Protein AF-A0A7C5M6V0-F1 (afdb_monomer)

Solvent-accessible surface area (backbone atoms only — not comparable to full-atom values): 7798 Å² total; per-residue (Å²): 107,70,69,60,54,50,52,51,51,36,50,50,53,14,44,46,52,36,63,69,50,44,46,56,50,30,46,74,71,74,58,65,73,56,70,71,56,50,52,53,50,24,55,51,37,29,54,51,47,50,54,51,52,52,50,51,59,59,58,38,72,77,60,63,62,51,66,58,51,50,50,38,57,50,23,46,55,50,6,19,54,51,9,42,50,48,37,58,75,78,35,98,57,52,46,72,66,21,43,53,52,8,41,53,53,8,46,53,50,42,53,47,46,66,73,77,46,91,71,62,54,84,50,35,31,58,52,11,19,50,45,6,27,51,46,19,57,55,41,20,70,71,48,71,85,74,78,85,124

Mean predicted aligned error: 6.55 Å

Sequence (149 aa):
AAMSNLSAALNSLASTSIMDFYKPLASKSGAARSDASYLRLARAATVLWAAVLFGIGYLARLWGPVLEAGLSIASVIYGSLLGVFLLGVLTRRAGEKAALAAMIAGLATMLYVKQFTSIAWTWYVLIGTAATFFTGLAASRFEDKEPHA

Nearest PDB structures (foldseek):
  2xq2-assembly1_B  TM=8.639E-01  e=1.339E-01  Vibrio parahaemolyticus
  3dh4-assembly1_A  TM=7.430E-01  e=1.213E-01  Vibrio parahaemolyticus

Foldseek 3Di:
DVVVVLLVVLLVQLCCCLPVPPQVVCVVVVNHDDPVVSVVSSVVSSVVVVVVVVVVVVVCVPVPPSVQVVLLVVLLQLLLVLLLVCLVVVPPQQDPVLSVQLSVQLSVVLVCCVPPHPDRSVCNSVSSNVSSNVSSVVSSVVRDPPPPD

Radius of gyration: 19.05 Å; Cα contacts (8 Å, |Δi|>4): 142; chains: 1; bounding box: 41×35×46 Å

Structure (mmCIF, N/CA/C/O backbone):
data_AF-A0A7C5M6V0-F1
#
_entry.id   AF-A0A7C5M6V0-F1
#
loop_
_atom_site.group_PDB
_atom_site.id
_atom_site.type_symbol
_atom_site.label_atom_id
_atom_site.label_alt_id
_atom_site.label_comp_id
_atom_site.label_asym_id
_atom_site.label_entity_id
_atom_site.label_seq_id
_atom_site.pdbx_PDB_ins_code
_atom_site.Cartn_x
_atom_site.Cartn_y
_atom_site.Cartn_z
_atom_site.occupancy
_atom_site.B_iso_or_equiv
_atom_site.auth_seq_id
_atom_site.auth_comp_id
_atom_site.auth_asym_id
_atom_site.auth_atom_id
_atom_site.pdbx_PDB_model_num
ATOM 1 N N . ALA A 1 1 ? 6.773 17.360 -16.859 1.00 75.50 1 ALA A N 1
ATOM 2 C CA . ALA A 1 1 ? 5.812 16.441 -16.208 1.00 75.50 1 ALA A CA 1
ATOM 3 C C . ALA A 1 1 ? 6.505 15.240 -15.555 1.00 75.50 1 ALA A C 1
ATOM 5 O O . ALA A 1 1 ? 6.459 15.139 -14.339 1.00 75.50 1 ALA A O 1
ATOM 6 N N . ALA A 1 2 ? 7.208 14.382 -16.309 1.00 85.06 2 ALA A N 1
ATOM 7 C CA . ALA A 1 2 ? 7.784 13.132 -15.783 1.00 85.06 2 ALA A CA 1
ATOM 8 C C . ALA A 1 2 ? 8.699 13.302 -14.551 1.00 85.06 2 ALA A C 1
ATOM 10 O O . ALA A 1 2 ? 8.478 12.643 -13.540 1.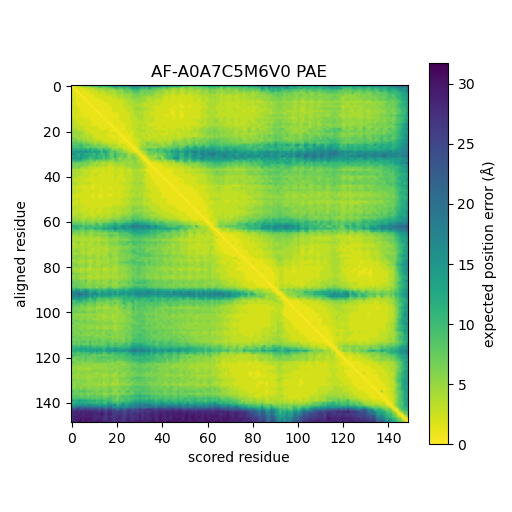00 85.06 2 ALA A O 1
ATOM 11 N N . MET A 1 3 ? 9.670 14.225 -14.594 1.00 91.69 3 MET A N 1
ATOM 12 C CA . MET A 1 3 ? 10.557 14.473 -13.443 1.00 91.69 3 MET A CA 1
ATOM 13 C C . MET A 1 3 ? 9.802 14.993 -12.212 1.00 91.69 3 MET A C 1
ATOM 15 O O . MET A 1 3 ? 10.125 14.615 -11.094 1.00 91.69 3 MET A O 1
ATOM 19 N N . SER A 1 4 ? 8.772 15.821 -12.404 1.00 93.06 4 SER A N 1
ATOM 20 C CA . SER A 1 4 ? 7.965 16.349 -11.297 1.00 93.06 4 SER A CA 1
ATOM 21 C C . SER A 1 4 ? 7.122 15.251 -10.641 1.00 93.06 4 SER A C 1
ATOM 23 O O . SER A 1 4 ? 7.127 15.149 -9.416 1.00 93.06 4 SER A O 1
ATOM 25 N N . ASN A 1 5 ? 6.496 14.370 -11.433 1.00 92.44 5 ASN A N 1
ATOM 26 C CA . ASN A 1 5 ? 5.771 13.209 -10.907 1.00 92.44 5 ASN A CA 1
ATOM 27 C C . ASN A 1 5 ? 6.703 12.245 -10.166 1.00 92.44 5 ASN A C 1
ATOM 29 O O . ASN A 1 5 ? 6.341 11.739 -9.107 1.00 92.44 5 ASN A O 1
ATOM 33 N N . LEU A 1 6 ? 7.909 12.011 -10.695 1.00 93.25 6 LEU A N 1
ATOM 34 C CA . LEU A 1 6 ? 8.895 11.146 -10.050 1.00 93.25 6 LEU A CA 1
ATOM 35 C C . LEU A 1 6 ? 9.351 11.720 -8.703 1.00 93.25 6 LEU A C 1
ATOM 37 O O . LEU A 1 6 ? 9.363 11.000 -7.708 1.00 93.25 6 LEU A O 1
ATOM 41 N N . SER A 1 7 ? 9.674 13.015 -8.650 1.00 93.69 7 SER A N 1
ATOM 42 C CA . SER A 1 7 ? 10.039 13.690 -7.401 1.00 93.69 7 SER A CA 1
ATOM 43 C C . SER A 1 7 ? 8.905 13.654 -6.376 1.00 93.69 7 SER A C 1
ATOM 45 O O . SER A 1 7 ? 9.159 13.396 -5.201 1.00 93.69 7 SER A O 1
ATOM 47 N N . ALA A 1 8 ? 7.656 13.853 -6.811 1.00 94.19 8 ALA A N 1
ATOM 48 C CA . ALA A 1 8 ? 6.489 13.738 -5.939 1.00 94.19 8 ALA A CA 1
ATOM 49 C C . ALA A 1 8 ? 6.337 12.311 -5.385 1.00 94.19 8 ALA A C 1
ATOM 51 O O . ALA A 1 8 ? 6.210 12.144 -4.175 1.00 94.19 8 ALA A O 1
ATOM 52 N N . ALA A 1 9 ? 6.441 11.284 -6.237 1.00 93.56 9 ALA A N 1
ATOM 53 C CA . ALA A 1 9 ? 6.356 9.883 -5.824 1.00 93.56 9 ALA A CA 1
ATOM 54 C C . ALA A 1 9 ? 7.463 9.500 -4.827 1.00 93.56 9 ALA A C 1
ATOM 56 O O . ALA A 1 9 ? 7.180 8.891 -3.798 1.00 93.56 9 ALA A O 1
ATOM 57 N N . LEU A 1 10 ? 8.711 9.899 -5.090 1.00 96.06 10 LEU A N 1
ATOM 58 C CA . LEU A 1 10 ? 9.843 9.659 -4.191 1.00 96.06 10 LEU A CA 1
ATOM 59 C C . LEU A 1 10 ? 9.666 10.346 -2.835 1.00 96.06 10 LEU A C 1
ATOM 61 O O . LEU A 1 10 ? 9.953 9.745 -1.799 1.00 96.06 10 LEU A O 1
ATOM 65 N N . ASN A 1 11 ? 9.181 11.589 -2.833 1.00 94.94 11 ASN A N 1
ATOM 66 C CA . ASN A 1 11 ? 8.915 12.319 -1.601 1.00 94.94 11 ASN A CA 1
ATOM 67 C C . ASN A 1 11 ? 7.784 11.667 -0.793 1.00 94.94 11 ASN A C 1
ATOM 69 O O . ASN A 1 11 ? 7.933 11.479 0.411 1.00 94.94 11 ASN A O 1
ATOM 73 N N . SER A 1 12 ? 6.690 11.265 -1.444 1.00 95.19 12 SER A N 1
ATOM 74 C CA . SER A 1 12 ? 5.585 10.554 -0.793 1.00 95.19 12 SER A CA 1
ATOM 75 C C . SER A 1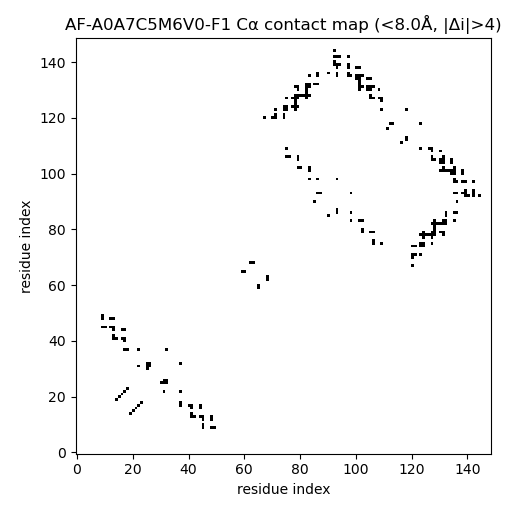 12 ? 6.029 9.208 -0.216 1.00 95.19 12 SER A C 1
ATOM 77 O O . SER A 1 12 ? 5.765 8.942 0.951 1.00 95.19 12 SER A O 1
ATOM 79 N N . LEU A 1 13 ? 6.769 8.393 -0.977 1.00 95.81 13 LEU A N 1
ATOM 80 C CA . LEU A 1 13 ? 7.295 7.104 -0.506 1.00 95.81 13 LEU A CA 1
ATOM 81 C C . LEU A 1 13 ? 8.226 7.272 0.698 1.00 95.81 13 LEU A C 1
ATOM 83 O O . LEU A 1 13 ? 8.094 6.555 1.691 1.00 95.81 13 LEU A O 1
ATOM 87 N N . ALA A 1 14 ? 9.146 8.237 0.633 1.00 96.25 14 ALA A N 1
ATOM 88 C CA . ALA A 1 14 ? 10.053 8.544 1.731 1.00 96.25 14 ALA A CA 1
ATOM 89 C C . ALA A 1 14 ? 9.299 9.047 2.970 1.00 96.25 14 ALA A C 1
ATOM 91 O O . ALA A 1 14 ? 9.558 8.576 4.077 1.00 96.25 14 ALA A O 1
ATOM 92 N N . SER A 1 15 ? 8.342 9.960 2.784 1.00 94.62 15 SER A N 1
ATOM 93 C CA . SER A 1 15 ? 7.526 10.504 3.868 1.00 94.62 15 SER A CA 1
ATOM 94 C C . SER A 1 15 ? 6.713 9.408 4.544 1.00 94.62 15 SER A C 1
ATOM 96 O O . SER A 1 15 ? 6.841 9.243 5.750 1.00 94.62 15 SER A O 1
ATOM 98 N N . THR A 1 16 ? 5.960 8.602 3.795 1.00 94.62 16 THR A N 1
ATOM 99 C CA . THR A 1 16 ? 5.173 7.494 4.358 1.00 94.62 16 THR A CA 1
ATOM 100 C C . THR A 1 16 ? 6.064 6.469 5.059 1.00 94.62 16 THR A C 1
ATOM 102 O O . THR A 1 16 ? 5.781 6.070 6.185 1.00 94.62 16 THR A O 1
ATOM 105 N N . SER A 1 17 ? 7.216 6.110 4.478 1.00 94.69 17 SER A N 1
ATOM 106 C CA . SER A 1 17 ? 8.162 5.180 5.120 1.00 94.69 17 SER A CA 1
ATOM 107 C C . SER A 1 17 ? 8.649 5.686 6.483 1.00 94.69 17 SER A C 1
ATOM 109 O O . SER A 1 17 ? 8.758 4.916 7.438 1.00 94.69 17 SER A O 1
ATOM 111 N N . ILE A 1 18 ? 8.956 6.981 6.594 1.00 95.25 18 ILE A N 1
ATOM 112 C CA . ILE A 1 18 ? 9.533 7.535 7.822 1.00 95.25 18 ILE A CA 1
ATOM 113 C C . ILE A 1 18 ? 8.472 7.974 8.827 1.00 95.25 18 ILE A C 1
ATOM 115 O O . ILE A 1 18 ? 8.616 7.702 10.017 1.00 95.25 18 ILE A O 1
ATOM 119 N N . MET A 1 19 ? 7.422 8.641 8.373 1.00 92.62 19 MET A N 1
ATOM 120 C CA . MET A 1 19 ? 6.405 9.235 9.234 1.00 92.62 19 MET A CA 1
ATOM 121 C C . MET A 1 19 ? 5.331 8.232 9.642 1.00 92.62 19 MET A C 1
ATOM 123 O O . MET A 1 19 ? 4.940 8.246 10.806 1.00 92.62 19 MET A O 1
ATOM 127 N N . ASP A 1 20 ? 4.915 7.338 8.741 1.00 91.38 20 ASP A N 1
ATOM 128 C CA . ASP A 1 20 ? 3.797 6.422 9.004 1.00 91.38 20 ASP A CA 1
ATOM 129 C C . ASP A 1 20 ? 4.287 5.085 9.579 1.00 91.38 20 ASP A C 1
ATOM 131 O O . ASP A 1 20 ? 3.634 4.505 10.444 1.00 91.38 20 ASP A O 1
ATOM 135 N N . PHE A 1 21 ? 5.471 4.611 9.167 1.00 91.31 21 PHE A N 1
ATOM 136 C CA . PHE A 1 21 ? 6.035 3.345 9.658 1.00 91.31 21 PHE A CA 1
ATOM 137 C C . PHE A 1 21 ? 7.136 3.537 10.710 1.00 91.31 21 PHE A C 1
ATOM 139 O O . PHE A 1 21 ? 7.039 3.003 11.817 1.00 91.31 21 PHE A O 1
ATOM 146 N N . TYR A 1 22 ? 8.196 4.293 10.398 1.00 91.62 22 TYR A N 1
ATOM 147 C CA . TYR A 1 22 ? 9.373 4.361 11.274 1.00 91.62 22 TYR A CA 1
ATOM 148 C C . TYR A 1 22 ? 9.139 5.165 12.562 1.00 91.62 22 TYR A C 1
ATOM 150 O O . TYR A 1 22 ? 9.510 4.707 13.643 1.00 91.62 22 TYR A O 1
ATOM 158 N N . LYS A 1 23 ? 8.536 6.358 12.483 1.00 91.00 23 LYS A N 1
ATOM 159 C CA . LYS A 1 23 ? 8.319 7.245 13.640 1.00 91.00 23 LYS A CA 1
ATOM 160 C C . LYS A 1 23 ? 7.436 6.595 14.719 1.00 91.00 23 LYS A C 1
ATOM 162 O O . LYS A 1 23 ? 7.877 6.588 15.872 1.00 91.00 23 LYS A O 1
ATOM 167 N N . PRO A 1 24 ? 6.278 5.977 14.404 1.00 90.06 24 PRO A N 1
ATOM 168 C CA . PRO A 1 24 ? 5.455 5.304 15.408 1.00 90.06 24 PRO A CA 1
ATOM 169 C C . PRO A 1 24 ? 6.163 4.099 16.031 1.00 90.06 24 PRO A C 1
ATOM 171 O O . PRO A 1 24 ? 6.085 3.908 17.243 1.00 90.06 24 PRO A O 1
ATOM 174 N N . LEU A 1 25 ? 6.899 3.315 15.234 1.00 89.31 25 LEU A N 1
ATOM 175 C CA . LEU A 1 25 ? 7.645 2.158 15.731 1.00 89.31 25 LEU A CA 1
ATOM 176 C C . LEU A 1 25 ? 8.790 2.579 16.664 1.00 89.31 25 LEU A C 1
ATOM 178 O O . LEU A 1 25 ? 8.931 2.036 17.755 1.00 89.31 25 LEU A O 1
ATOM 182 N N . ALA A 1 26 ? 9.565 3.596 16.280 1.00 87.44 26 ALA A N 1
ATOM 183 C CA . ALA A 1 26 ? 10.635 4.147 17.107 1.00 87.44 26 ALA A CA 1
ATOM 184 C C . ALA A 1 26 ? 10.097 4.748 18.414 1.00 87.44 26 ALA A C 1
ATOM 186 O O . ALA A 1 26 ? 10.706 4.566 19.466 1.00 87.44 26 ALA A O 1
ATOM 187 N N . SER A 1 27 ? 8.941 5.420 18.364 1.00 85.94 27 SER A N 1
ATOM 188 C CA . SER A 1 27 ? 8.294 5.957 19.563 1.00 85.94 27 SER A CA 1
ATOM 189 C C . SER A 1 27 ? 7.810 4.854 20.505 1.00 85.94 27 SER A C 1
ATOM 191 O O . SER A 1 27 ? 7.965 4.994 21.714 1.00 85.94 27 SER A O 1
ATOM 193 N N . LYS A 1 28 ? 7.261 3.750 19.976 1.00 85.00 28 LYS A N 1
ATOM 194 C CA . LYS A 1 28 ? 6.841 2.590 20.783 1.00 85.00 28 LYS A CA 1
ATOM 195 C C . LYS A 1 28 ? 8.023 1.875 21.446 1.00 85.00 28 LYS A C 1
ATOM 197 O O . LYS A 1 28 ? 7.879 1.384 22.558 1.00 85.00 28 LYS A O 1
ATOM 202 N N . SER A 1 29 ? 9.189 1.860 20.803 1.00 82.19 29 SER A N 1
ATOM 203 C CA . SER A 1 29 ? 10.409 1.228 21.327 1.00 82.19 29 SER A CA 1
ATOM 204 C C . SER A 1 29 ? 11.259 2.141 22.227 1.00 82.19 29 SER A C 1
ATOM 206 O O . SER A 1 29 ? 12.401 1.799 22.526 1.00 82.19 29 SER A O 1
ATOM 208 N N . GLY A 1 30 ? 10.760 3.322 22.618 1.00 78.62 30 GLY A N 1
ATOM 209 C CA . GLY A 1 30 ? 11.505 4.283 23.448 1.00 78.62 30 GLY A CA 1
ATOM 210 C C . GLY A 1 30 ? 12.673 4.982 22.734 1.00 78.62 30 GLY A C 1
ATOM 211 O O . GLY A 1 30 ? 13.449 5.691 23.364 1.00 78.62 30 GLY A O 1
ATOM 212 N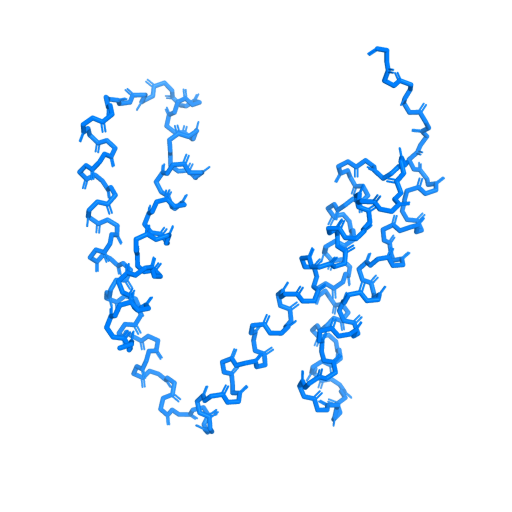 N . ALA A 1 31 ? 12.792 4.822 21.414 1.00 81.06 31 ALA A N 1
ATOM 213 C CA . ALA A 1 31 ? 13.844 5.392 20.573 1.00 81.06 31 ALA A CA 1
ATOM 214 C C . ALA A 1 31 ? 13.374 6.651 19.817 1.00 81.06 31 ALA A C 1
ATOM 216 O O . ALA A 1 31 ? 13.799 6.898 18.683 1.00 81.06 31 ALA A O 1
ATOM 217 N N . ALA A 1 32 ? 12.463 7.429 20.412 1.00 78.44 32 ALA A N 1
ATOM 218 C CA . ALA A 1 32 ? 11.939 8.654 19.815 1.00 78.44 32 ALA A CA 1
ATOM 219 C C . ALA A 1 32 ? 13.082 9.629 19.477 1.00 78.44 32 ALA A C 1
ATOM 221 O O . ALA A 1 32 ? 13.964 9.891 20.295 1.00 78.44 32 ALA A O 1
ATOM 222 N N . ARG A 1 33 ? 13.082 10.149 18.245 1.00 82.12 33 ARG A N 1
ATOM 223 C CA . ARG A 1 33 ? 14.096 11.094 17.750 1.00 82.12 33 ARG A CA 1
ATOM 224 C C . ARG A 1 33 ? 13.505 12.490 17.576 1.00 82.12 33 ARG A C 1
ATOM 226 O O . ARG A 1 33 ? 12.292 12.662 17.577 1.00 82.12 33 ARG A O 1
ATOM 233 N N . SER A 1 34 ? 14.365 13.490 17.398 1.00 86.69 34 SER A N 1
ATOM 234 C CA . SER A 1 34 ? 13.923 14.839 17.037 1.00 86.69 34 SER A CA 1
ATOM 235 C C . SER A 1 34 ? 13.397 14.891 15.599 1.00 86.69 34 SER A C 1
ATOM 237 O O . SER A 1 34 ? 13.805 14.103 14.737 1.00 86.69 34 SER A O 1
ATOM 239 N N . ASP A 1 35 ? 12.541 15.868 15.301 1.00 85.69 35 ASP A N 1
ATOM 240 C CA . ASP A 1 35 ? 12.003 16.064 13.948 1.00 85.69 35 ASP A CA 1
ATOM 241 C C . ASP A 1 35 ? 13.104 16.339 12.908 1.00 85.69 35 ASP A C 1
ATOM 243 O O . ASP A 1 35 ? 13.024 15.866 11.773 1.00 85.69 35 ASP A O 1
ATOM 247 N N . ALA A 1 36 ? 14.203 16.993 13.304 1.00 89.00 36 ALA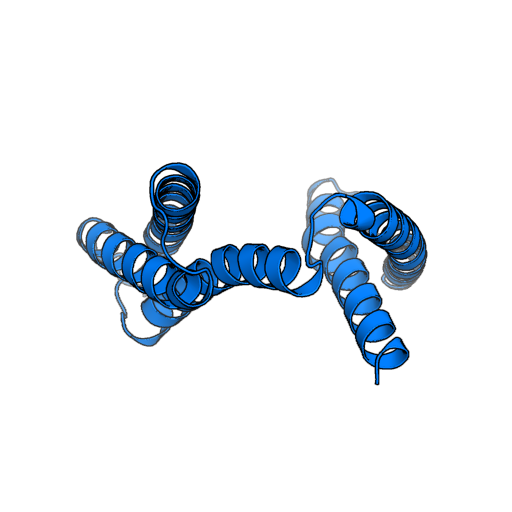 A N 1
ATOM 248 C CA . ALA A 1 36 ? 15.370 17.179 12.442 1.00 89.00 36 ALA A CA 1
ATOM 249 C C . ALA A 1 36 ? 16.028 15.843 12.041 1.00 89.00 36 ALA A C 1
ATOM 251 O O . ALA A 1 36 ? 16.486 15.687 10.905 1.00 89.00 36 ALA A O 1
ATOM 252 N N . SER A 1 37 ? 16.062 14.860 12.946 1.00 88.94 37 SER A N 1
ATOM 253 C CA . SER A 1 37 ? 16.559 13.515 12.646 1.00 88.94 37 SER A CA 1
ATOM 254 C C . SER A 1 37 ? 15.609 12.743 11.730 1.00 88.94 37 SER A C 1
ATOM 256 O O . SER A 1 37 ? 16.087 12.064 10.821 1.00 88.94 37 SER A O 1
ATOM 258 N N . TYR A 1 38 ? 14.290 12.872 11.910 1.00 90.31 38 TYR A N 1
ATOM 259 C CA . TYR A 1 38 ? 13.313 12.273 10.992 1.00 90.31 38 TYR A CA 1
ATOM 260 C C . TYR A 1 38 ? 13.411 12.876 9.588 1.00 90.31 38 TYR A C 1
ATOM 262 O O . TYR A 1 38 ? 13.398 12.131 8.614 1.00 90.31 38 TYR A O 1
ATOM 270 N N . LEU A 1 39 ? 13.628 14.189 9.464 1.00 89.94 39 LEU A N 1
ATOM 271 C CA . LEU A 1 39 ? 13.826 14.834 8.163 1.00 89.94 39 LEU A CA 1
ATOM 272 C C . LEU A 1 39 ? 15.083 14.321 7.442 1.00 89.94 39 LEU A C 1
ATOM 274 O O . LEU A 1 39 ? 15.054 14.067 6.237 1.00 89.94 39 LEU A O 1
ATOM 278 N N . ARG A 1 40 ? 16.195 14.132 8.166 1.00 91.69 40 ARG A N 1
ATOM 279 C CA . ARG A 1 40 ? 17.417 13.530 7.598 1.00 91.69 40 ARG A CA 1
ATOM 280 C C . ARG A 1 40 ? 17.177 12.090 7.153 1.00 91.69 40 ARG A C 1
ATOM 282 O O . ARG A 1 40 ? 17.637 11.704 6.081 1.00 91.69 40 ARG A O 1
ATOM 289 N N . LEU A 1 41 ? 16.435 11.320 7.946 1.00 92.81 41 LEU A N 1
ATOM 290 C CA . LEU A 1 41 ? 16.087 9.946 7.608 1.00 92.81 41 LEU A CA 1
ATOM 291 C C . LEU A 1 41 ? 15.156 9.879 6.389 1.00 92.81 41 LEU A C 1
ATOM 293 O O . LEU A 1 41 ? 15.354 9.024 5.535 1.00 92.81 41 LEU A O 1
ATOM 297 N N . ALA A 1 42 ? 14.212 10.814 6.257 1.00 92.44 42 ALA A N 1
ATOM 298 C CA . ALA A 1 42 ? 13.354 10.930 5.080 1.00 92.44 42 ALA A CA 1
ATOM 299 C C . ALA A 1 42 ? 14.176 11.228 3.820 1.00 92.44 42 ALA A C 1
ATOM 301 O O . ALA A 1 42 ? 14.002 10.552 2.814 1.00 92.44 42 ALA A O 1
ATOM 302 N N . ARG A 1 43 ? 15.154 12.143 3.888 1.00 91.88 43 ARG A N 1
ATOM 303 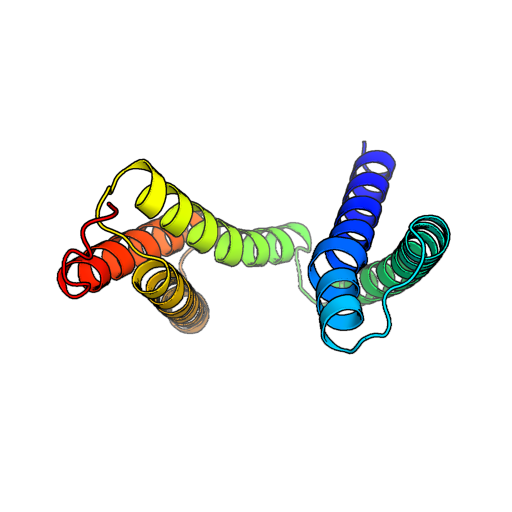C CA . ARG A 1 43 ? 16.079 12.394 2.765 1.00 91.88 43 ARG A CA 1
ATOM 304 C C . ARG A 1 43 ? 16.892 11.153 2.386 1.00 91.88 43 ARG A C 1
ATOM 306 O O . ARG A 1 43 ? 17.058 10.874 1.202 1.00 91.88 43 ARG A O 1
ATOM 313 N N . ALA A 1 44 ? 17.374 10.390 3.368 1.00 94.12 44 ALA A N 1
ATOM 314 C CA . ALA A 1 44 ? 18.065 9.126 3.109 1.00 94.12 44 ALA A CA 1
ATOM 315 C C . ALA A 1 44 ? 17.124 8.084 2.473 1.00 94.12 44 ALA A C 1
ATOM 317 O O . ALA A 1 44 ? 17.501 7.415 1.511 1.00 94.12 44 ALA A O 1
ATOM 318 N N . ALA A 1 45 ? 15.879 8.001 2.949 1.00 94.94 45 ALA A N 1
ATOM 319 C CA . ALA A 1 45 ? 14.852 7.142 2.371 1.00 94.94 45 ALA A CA 1
ATOM 320 C C . ALA A 1 45 ? 14.520 7.532 0.923 1.00 94.94 45 ALA A C 1
ATOM 322 O O . ALA A 1 45 ? 14.302 6.646 0.106 1.00 94.94 45 ALA A O 1
ATOM 323 N N . THR A 1 46 ? 14.544 8.822 0.568 1.00 94.69 46 THR A N 1
ATOM 324 C CA . THR A 1 46 ? 14.385 9.277 -0.825 1.00 94.69 46 THR A CA 1
ATOM 325 C C . THR A 1 46 ? 15.457 8.682 -1.736 1.00 94.69 46 THR A C 1
ATOM 327 O O . THR A 1 46 ? 15.133 8.194 -2.815 1.00 94.69 46 THR A O 1
ATOM 330 N N . VAL A 1 47 ? 16.724 8.679 -1.306 1.00 95.44 47 VAL A N 1
ATOM 331 C CA . VAL A 1 47 ? 17.830 8.091 -2.084 1.00 95.44 47 VAL A CA 1
ATOM 332 C C . VAL A 1 47 ? 17.666 6.574 -2.205 1.00 95.44 47 VAL A C 1
ATOM 334 O O . VAL A 1 47 ? 17.829 6.023 -3.293 1.00 95.44 47 VAL A O 1
ATOM 337 N N . LEU A 1 48 ? 17.284 5.902 -1.116 1.00 96.12 48 LEU A N 1
ATOM 338 C CA . LEU A 1 48 ? 17.002 4.466 -1.124 1.00 96.12 48 LEU A CA 1
ATOM 339 C C . LEU A 1 48 ? 15.865 4.120 -2.095 1.00 96.12 48 LEU A C 1
ATOM 341 O O . LEU A 1 48 ? 16.022 3.238 -2.936 1.00 96.12 48 LEU A O 1
ATOM 345 N N . TRP A 1 49 ? 14.750 4.847 -2.041 1.00 96.69 49 TRP A N 1
ATOM 346 C CA . TRP A 1 49 ? 13.634 4.651 -2.963 1.00 96.69 49 TRP A CA 1
ATOM 347 C C . TRP A 1 49 ? 14.009 4.973 -4.409 1.00 96.69 49 TRP A C 1
ATOM 349 O O . TRP A 1 49 ? 13.560 4.270 -5.309 1.00 96.69 49 TRP A O 1
ATOM 359 N N . ALA A 1 50 ? 14.872 5.963 -4.655 1.00 95.88 50 ALA A N 1
ATOM 360 C CA . ALA A 1 50 ? 15.388 6.234 -5.996 1.00 95.88 50 ALA A CA 1
ATOM 361 C C . ALA A 1 50 ? 16.165 5.032 -6.556 1.00 95.88 50 ALA A C 1
ATOM 363 O O . ALA A 1 50 ? 15.943 4.646 -7.704 1.00 95.88 50 ALA A O 1
ATOM 364 N N . ALA A 1 51 ? 17.003 4.389 -5.738 1.00 96.44 51 ALA A N 1
ATOM 365 C CA . ALA A 1 51 ? 17.706 3.168 -6.127 1.00 96.44 51 ALA A CA 1
ATOM 366 C C . ALA A 1 51 ? 16.739 1.993 -6.379 1.00 96.44 51 ALA A C 1
ATOM 368 O O . ALA A 1 51 ? 16.868 1.293 -7.383 1.00 96.44 51 ALA A O 1
ATOM 369 N N . VAL A 1 52 ? 15.731 1.809 -5.517 1.00 95.69 52 VAL A N 1
ATOM 370 C CA . VAL A 1 52 ? 14.700 0.767 -5.682 1.00 95.69 52 VAL A CA 1
ATOM 371 C C . VAL A 1 52 ? 13.902 0.972 -6.971 1.00 95.69 52 VAL A C 1
ATOM 373 O O . VAL A 1 52 ? 13.759 0.034 -7.754 1.00 95.69 52 VAL A O 1
ATOM 376 N N . LEU A 1 53 ? 13.419 2.190 -7.236 1.00 93.06 53 LEU A N 1
ATOM 377 C CA . LEU A 1 53 ? 12.665 2.506 -8.454 1.00 93.06 53 LEU A CA 1
ATOM 378 C C . LEU A 1 53 ? 13.518 2.346 -9.716 1.00 93.06 53 LEU A C 1
ATOM 380 O O . LEU A 1 53 ? 13.009 1.871 -10.731 1.00 93.06 53 LEU A O 1
ATOM 384 N N . PHE A 1 54 ? 14.809 2.686 -9.658 1.00 93.44 54 PHE A N 1
ATOM 385 C CA . PHE A 1 54 ? 15.740 2.412 -10.751 1.00 93.44 54 PHE A CA 1
ATOM 386 C C . PHE A 1 54 ? 15.860 0.905 -11.024 1.00 93.44 54 PHE A C 1
ATOM 388 O O . PHE A 1 54 ? 15.763 0.480 -12.176 1.00 93.44 54 PHE A O 1
ATOM 395 N N . GLY A 1 55 ? 15.990 0.088 -9.972 1.00 94.06 55 GLY A N 1
ATOM 396 C CA . GLY A 1 55 ? 16.009 -1.372 -10.079 1.00 94.06 55 GLY A CA 1
ATOM 397 C C . GLY A 1 55 ? 14.721 -1.940 -10.683 1.00 94.06 55 GLY A C 1
ATOM 398 O O . GLY A 1 55 ? 14.778 -2.702 -11.646 1.00 94.06 55 GLY A O 1
ATOM 399 N N . ILE A 1 56 ? 13.553 -1.516 -10.188 1.00 91.06 56 ILE A N 1
ATOM 400 C CA . ILE A 1 56 ? 12.248 -1.918 -10.742 1.00 91.06 56 ILE A CA 1
ATOM 401 C C . ILE A 1 56 ? 12.149 -1.525 -12.220 1.00 91.06 56 ILE A C 1
ATOM 403 O O . ILE A 1 56 ? 11.757 -2.347 -13.045 1.00 91.06 56 ILE A O 1
ATOM 407 N N . GLY A 1 57 ? 12.549 -0.301 -12.576 1.00 90.56 57 GLY A N 1
ATOM 408 C CA . GLY A 1 57 ? 12.551 0.169 -13.961 1.00 90.56 57 GLY A CA 1
ATOM 409 C C . GLY A 1 57 ? 13.468 -0.649 -14.875 1.00 90.56 57 GLY A C 1
ATOM 410 O O . GLY A 1 57 ? 13.135 -0.876 -16.038 1.00 90.56 57 GLY A O 1
ATOM 411 N N . TYR A 1 58 ? 14.598 -1.135 -14.356 1.00 90.81 58 TYR A N 1
ATOM 412 C CA . TYR A 1 58 ? 15.482 -2.041 -15.086 1.00 90.81 58 TYR A CA 1
ATOM 413 C C . TYR A 1 58 ? 14.831 -3.413 -15.321 1.00 90.81 58 TYR A C 1
ATOM 415 O O . TYR A 1 58 ? 14.827 -3.889 -16.456 1.00 90.81 58 TYR A O 1
ATOM 423 N N . LEU A 1 59 ? 14.224 -4.018 -14.291 1.00 89.50 59 LEU A N 1
ATOM 424 C CA . LEU A 1 59 ? 13.539 -5.316 -14.401 1.00 89.50 59 LEU A CA 1
ATOM 425 C C . LEU A 1 59 ? 12.287 -5.254 -15.288 1.00 89.50 59 LEU A C 1
ATOM 427 O O . LEU A 1 59 ? 12.006 -6.200 -16.024 1.00 89.50 59 LEU A O 1
ATOM 431 N N . ALA A 1 60 ? 11.556 -4.138 -15.258 1.00 87.50 60 ALA A N 1
ATOM 432 C CA . ALA A 1 60 ? 10.325 -3.952 -16.022 1.00 87.50 60 ALA A CA 1
ATOM 433 C C . ALA A 1 60 ? 10.532 -4.049 -17.542 1.00 87.50 60 ALA A C 1
ATOM 435 O O . ALA A 1 60 ? 9.583 -4.325 -18.271 1.00 87.50 60 ALA A O 1
ATOM 436 N N . ARG A 1 61 ? 11.772 -3.903 -18.033 1.00 83.38 61 ARG A N 1
ATOM 437 C CA . ARG A 1 61 ? 12.125 -4.122 -19.448 1.00 83.38 61 ARG A CA 1
ATOM 438 C C . ARG A 1 61 ? 11.766 -5.524 -19.950 1.00 83.38 61 ARG A C 1
ATOM 440 O O . ARG A 1 61 ? 11.601 -5.706 -21.150 1.00 83.38 61 ARG A O 1
ATOM 447 N N . LEU A 1 62 ? 11.646 -6.499 -19.048 1.00 83.94 62 LEU A N 1
ATOM 448 C CA . LEU A 1 62 ? 11.317 -7.890 -19.364 1.00 83.94 62 LEU A CA 1
ATOM 449 C C . LEU A 1 62 ? 9.803 -8.177 -19.349 1.00 83.94 62 LEU A C 1
ATOM 451 O O . LEU A 1 62 ? 9.397 -9.287 -19.671 1.00 83.94 62 LEU A O 1
ATOM 455 N N . TRP A 1 63 ? 8.960 -7.221 -18.939 1.00 79.12 63 TRP A N 1
ATOM 456 C CA . TRP A 1 63 ? 7.547 -7.461 -18.593 1.00 79.12 63 TRP A CA 1
ATOM 457 C C . TRP A 1 63 ? 6.560 -7.128 -19.727 1.00 79.12 63 TRP A C 1
ATOM 459 O O . TRP A 1 63 ? 5.359 -7.013 -19.491 1.00 79.12 63 TRP A O 1
ATOM 469 N N . GLY A 1 64 ? 7.046 -6.972 -20.962 1.00 82.69 64 GLY A N 1
ATOM 470 C CA . GLY A 1 64 ? 6.220 -6.552 -22.096 1.00 82.69 64 GLY A CA 1
ATOM 471 C C . GLY A 1 64 ? 5.883 -5.054 -22.031 1.00 82.69 64 GLY A C 1
ATOM 472 O O . GLY A 1 64 ? 6.746 -4.256 -21.651 1.00 82.69 64 GLY A O 1
ATOM 473 N N . PRO A 1 65 ? 4.664 -4.627 -22.414 1.00 87.75 65 PRO A N 1
ATOM 474 C CA . PRO A 1 65 ? 4.261 -3.227 -22.327 1.00 87.75 65 PRO A CA 1
ATOM 475 C C . PRO A 1 65 ? 4.274 -2.733 -20.870 1.00 87.75 65 PRO A C 1
ATOM 477 O O . PRO A 1 65 ? 3.344 -2.965 -20.100 1.00 87.75 65 PRO A O 1
ATOM 480 N N . VAL A 1 66 ? 5.334 -2.013 -20.490 1.00 86.81 66 VAL A N 1
ATOM 481 C CA . VAL A 1 66 ? 5.578 -1.536 -19.112 1.00 86.81 66 VAL A CA 1
ATOM 482 C C . VAL A 1 66 ? 4.390 -0.753 -18.548 1.00 86.81 66 VAL A C 1
ATOM 484 O O . VAL A 1 66 ? 4.062 -0.880 -17.369 1.00 86.81 66 VAL A O 1
ATOM 487 N N . LEU A 1 67 ? 3.725 0.036 -19.398 1.00 87.12 67 LEU A N 1
ATOM 488 C CA . LEU A 1 67 ? 2.536 0.792 -19.019 1.00 87.12 67 LEU A CA 1
ATOM 489 C C . LEU A 1 67 ? 1.384 -0.134 -18.613 1.00 87.12 67 LEU A C 1
ATOM 491 O O . LEU A 1 67 ? 0.761 0.093 -17.582 1.00 87.12 67 LEU A O 1
ATOM 495 N N . GLU A 1 68 ? 1.122 -1.182 -19.391 1.00 87.31 68 GLU A N 1
ATOM 496 C CA . GLU A 1 68 ? 0.046 -2.133 -19.111 1.00 87.31 68 GLU A CA 1
ATOM 497 C C . GLU A 1 68 ? 0.327 -2.926 -17.833 1.00 87.31 68 GLU A C 1
ATOM 499 O O . GLU A 1 68 ? -0.539 -3.028 -16.965 1.00 87.31 68 GLU A O 1
ATOM 504 N N . ALA A 1 69 ? 1.562 -3.405 -17.663 1.00 87.38 69 ALA A N 1
ATOM 505 C CA . ALA A 1 69 ? 1.975 -4.100 -16.449 1.00 87.38 69 ALA A CA 1
ATOM 506 C C . ALA A 1 69 ? 1.828 -3.204 -15.205 1.00 87.38 69 ALA A C 1
ATOM 508 O O . ALA A 1 69 ? 1.249 -3.618 -14.198 1.00 87.38 69 ALA A O 1
ATOM 509 N N . GLY A 1 70 ? 2.297 -1.954 -15.286 1.00 88.06 70 GLY A N 1
ATOM 510 C CA . GLY A 1 70 ? 2.192 -0.984 -14.197 1.00 88.06 70 GLY A CA 1
ATOM 511 C C . GLY A 1 70 ? 0.743 -0.641 -13.849 1.00 88.06 70 GLY A C 1
ATOM 512 O O . GLY A 1 70 ? 0.362 -0.683 -12.679 1.00 88.06 70 GLY A O 1
ATOM 513 N N . LEU A 1 71 ? -0.085 -0.358 -14.858 1.00 90.12 71 LEU A N 1
ATOM 514 C CA . LEU A 1 71 ? -1.500 -0.038 -14.667 1.00 90.12 71 LEU A CA 1
ATOM 515 C C . LEU A 1 71 ? -2.296 -1.234 -14.145 1.00 90.12 71 LEU A C 1
ATOM 517 O O . LEU A 1 71 ? -3.166 -1.056 -13.294 1.00 90.12 71 LEU A O 1
ATOM 521 N N . SER A 1 72 ? -1.979 -2.454 -14.581 1.00 88.81 72 SER A N 1
ATOM 522 C CA . SER A 1 72 ? -2.602 -3.667 -14.055 1.00 88.81 72 SER A CA 1
ATOM 523 C C . SER A 1 72 ? -2.310 -3.857 -12.566 1.00 88.81 72 SER A C 1
ATOM 525 O O . SER A 1 72 ? -3.232 -4.166 -11.811 1.00 88.81 72 SER A O 1
ATOM 527 N N . ILE A 1 73 ? -1.061 -3.663 -12.134 1.00 88.50 73 ILE A N 1
ATOM 528 C CA . ILE A 1 73 ? -0.673 -3.788 -10.720 1.00 88.50 73 ILE A CA 1
ATOM 529 C C . ILE A 1 73 ? -1.347 -2.696 -9.887 1.00 88.50 73 ILE A C 1
ATOM 531 O O . ILE A 1 73 ? -1.939 -2.984 -8.847 1.00 88.50 73 ILE A O 1
ATOM 535 N N . ALA A 1 74 ? -1.313 -1.452 -10.372 1.00 90.81 74 ALA A N 1
ATOM 536 C CA . ALA A 1 74 ? -1.962 -0.327 -9.711 1.00 90.81 74 ALA A CA 1
ATOM 537 C C . ALA A 1 74 ? -3.476 -0.550 -9.563 1.00 90.81 74 ALA A C 1
ATOM 539 O O . ALA A 1 74 ? -4.036 -0.292 -8.501 1.00 90.81 74 ALA A O 1
ATOM 540 N N . SER A 1 75 ? -4.130 -1.096 -10.593 1.00 90.38 75 SER A N 1
ATOM 541 C CA . SER A 1 75 ? -5.577 -1.346 -10.606 1.00 90.38 75 SER A CA 1
ATOM 542 C C . SER A 1 75 ? -6.030 -2.321 -9.521 1.00 90.38 75 SER A C 1
ATOM 544 O O . SER A 1 75 ? -7.077 -2.110 -8.913 1.00 90.38 75 SER A O 1
ATOM 546 N N . VAL A 1 76 ? -5.236 -3.361 -9.241 1.00 89.38 76 VAL A N 1
ATOM 547 C CA . VAL A 1 76 ? -5.530 -4.331 -8.172 1.00 89.38 76 VAL A CA 1
ATOM 548 C C . VAL A 1 76 ? -5.553 -3.641 -6.807 1.00 89.38 76 VAL A C 1
ATOM 550 O O . VAL A 1 76 ? -6.482 -3.838 -6.029 1.00 89.38 76 VAL A O 1
ATOM 553 N N . ILE A 1 77 ? -4.556 -2.798 -6.530 1.00 89.06 77 ILE A N 1
ATOM 554 C CA . ILE A 1 77 ? -4.432 -2.101 -5.244 1.00 89.06 77 ILE A CA 1
ATOM 555 C C . ILE A 1 77 ? -5.507 -1.013 -5.118 1.00 89.06 77 ILE A C 1
ATOM 557 O O . ILE A 1 77 ? -6.185 -0.924 -4.093 1.00 89.06 77 ILE A O 1
ATOM 561 N N . TYR A 1 78 ? -5.697 -0.204 -6.165 1.00 92.06 78 TYR A N 1
ATOM 562 C CA . TYR A 1 78 ? -6.681 0.876 -6.162 1.00 92.06 78 TYR A CA 1
ATOM 563 C C . TYR A 1 78 ? -8.121 0.372 -6.081 1.00 92.06 78 TYR A C 1
ATOM 565 O O . TYR A 1 78 ? -8.924 1.010 -5.406 1.00 92.06 78 TYR A O 1
ATOM 573 N N . GLY A 1 79 ? -8.445 -0.772 -6.694 1.00 91.75 79 GLY A N 1
ATOM 574 C CA . GLY A 1 79 ? -9.763 -1.393 -6.5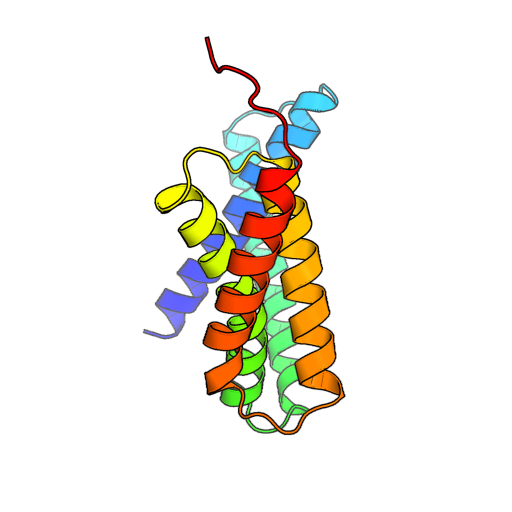55 1.00 91.75 79 GLY A CA 1
ATOM 575 C C . GLY A 1 79 ? -10.097 -1.704 -5.095 1.00 91.75 79 GLY A C 1
ATOM 576 O O . GLY A 1 79 ? -11.149 -1.305 -4.600 1.00 91.75 79 GLY A O 1
ATOM 577 N N . SER A 1 80 ? -9.177 -2.339 -4.364 1.00 92.19 80 SER A N 1
ATOM 578 C CA . SER A 1 80 ? -9.404 -2.655 -2.948 1.00 92.19 80 SER A CA 1
ATOM 579 C C . SER A 1 80 ? -9.471 -1.407 -2.061 1.00 92.19 80 SER A C 1
ATOM 581 O O . SER A 1 80 ? -10.345 -1.307 -1.201 1.00 92.19 80 SER A O 1
ATOM 583 N N . LEU A 1 81 ? -8.598 -0.418 -2.286 1.00 92.38 81 LEU A N 1
ATOM 584 C CA . LEU A 1 81 ? -8.638 0.849 -1.544 1.00 92.38 81 LEU A CA 1
ATOM 585 C C . LEU A 1 81 ? -9.954 1.604 -1.768 1.00 92.38 81 LEU A C 1
ATOM 587 O O . LEU A 1 81 ? -10.568 2.061 -0.805 1.00 92.38 81 LEU A O 1
ATOM 591 N N . LEU A 1 82 ? -10.413 1.697 -3.021 1.00 94.44 82 LEU A N 1
ATOM 592 C CA . LEU A 1 82 ? -11.682 2.337 -3.362 1.00 94.44 82 LEU A CA 1
ATOM 593 C C . LEU A 1 82 ? -12.868 1.600 -2.730 1.00 94.44 82 LEU A C 1
ATOM 595 O O . LEU A 1 82 ? -13.774 2.245 -2.210 1.00 94.44 82 LEU A O 1
ATOM 599 N N . GLY A 1 83 ? -12.856 0.264 -2.725 1.00 93.44 83 GLY A N 1
ATOM 600 C CA . GLY A 1 83 ? -13.914 -0.539 -2.111 1.00 93.44 83 GLY A CA 1
ATOM 601 C C . GLY A 1 83 ? -14.054 -0.311 -0.605 1.00 93.44 83 GLY A C 1
ATOM 602 O O . GLY A 1 83 ? -15.171 -0.126 -0.123 1.00 93.44 83 GLY A O 1
ATOM 603 N N . VAL A 1 84 ? -12.942 -0.254 0.138 1.00 92.75 84 VAL A N 1
ATOM 604 C CA . VAL A 1 84 ? -12.974 0.073 1.577 1.00 92.75 84 VAL A CA 1
ATOM 605 C C . VAL A 1 84 ? -13.325 1.533 1.828 1.00 92.75 84 VAL A C 1
ATOM 607 O O . VAL A 1 84 ? -14.089 1.825 2.746 1.00 92.75 84 VAL A O 1
ATOM 610 N N . PHE A 1 85 ? -12.837 2.455 0.999 1.00 93.31 85 PHE A N 1
ATOM 611 C CA . PHE A 1 85 ? -13.228 3.858 1.097 1.00 93.31 85 PHE A CA 1
ATOM 612 C C . PHE A 1 85 ? -14.744 4.030 0.916 1.00 93.31 85 PHE A C 1
ATOM 614 O O . PHE A 1 85 ? -15.400 4.672 1.736 1.00 93.31 85 PHE A O 1
ATOM 621 N N . LEU A 1 86 ? -15.325 3.391 -0.105 1.00 93.81 86 LEU A N 1
ATOM 622 C CA . LEU A 1 86 ? -16.772 3.368 -0.318 1.00 93.81 86 LEU A CA 1
ATOM 623 C C . LEU A 1 86 ? -17.507 2.713 0.849 1.00 93.81 86 LEU A C 1
ATOM 625 O O . LEU A 1 86 ? -18.550 3.214 1.256 1.00 93.81 8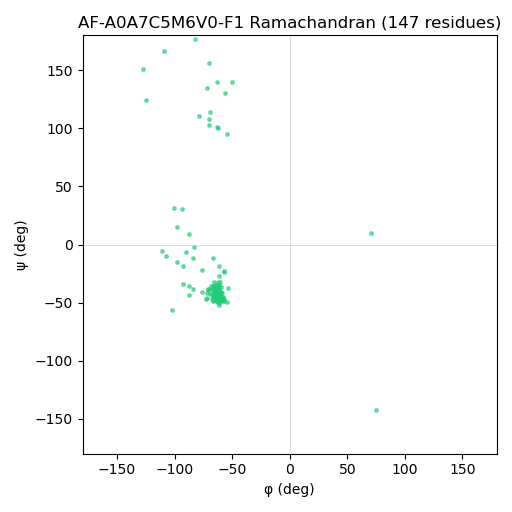6 LEU A O 1
ATOM 629 N N . LEU A 1 87 ? -16.975 1.626 1.412 1.00 92.50 87 LEU A N 1
ATOM 630 C CA . LEU A 1 87 ? -17.567 0.982 2.581 1.00 92.50 87 LEU A CA 1
ATOM 631 C C . LEU A 1 87 ? -17.677 1.967 3.754 1.00 92.50 87 LEU A C 1
ATOM 633 O O . LEU A 1 87 ? -18.756 2.087 4.329 1.00 92.50 87 LEU A O 1
ATOM 637 N N . GLY A 1 88 ? -16.609 2.712 4.054 1.00 89.75 88 GLY A N 1
ATOM 638 C CA . GLY A 1 88 ? -16.593 3.701 5.136 1.00 89.75 88 GLY A CA 1
ATOM 639 C C . GLY A 1 88 ? -17.473 4.931 4.879 1.00 89.75 88 GLY A C 1
ATOM 640 O O . GLY A 1 88 ? -18.098 5.442 5.804 1.00 89.75 88 GLY A O 1
ATOM 641 N N . VAL A 1 89 ? -17.567 5.400 3.629 1.00 90.88 89 VAL A N 1
ATOM 642 C CA . VAL A 1 89 ? -18.405 6.562 3.271 1.00 90.88 89 VAL A CA 1
ATOM 643 C C . VAL A 1 89 ? -19.893 6.200 3.222 1.00 90.88 89 VAL A C 1
ATOM 645 O O . VAL A 1 89 ? -20.736 6.983 3.660 1.00 90.88 89 VAL A O 1
ATOM 648 N N . LEU A 1 90 ? -20.234 5.027 2.684 1.00 90.00 90 LEU A N 1
ATOM 649 C CA . LEU A 1 90 ? -21.619 4.631 2.410 1.00 90.00 90 LEU A CA 1
ATOM 650 C C . LEU A 1 90 ? -22.264 3.839 3.557 1.00 90.00 90 LEU A C 1
ATOM 652 O O . LEU A 1 90 ? -23.490 3.743 3.618 1.00 90.00 90 LEU A O 1
ATOM 656 N N . THR A 1 91 ? -21.468 3.277 4.474 1.00 85.12 91 THR A N 1
ATOM 657 C CA . THR A 1 91 ? -21.957 2.417 5.562 1.00 85.12 91 THR A CA 1
ATOM 658 C C . THR A 1 91 ? -21.509 2.935 6.925 1.00 85.12 91 THR A C 1
ATOM 660 O O . THR A 1 91 ? -20.325 3.035 7.207 1.00 85.12 91 THR A O 1
ATOM 663 N N . ARG A 1 92 ? -22.463 3.178 7.834 1.00 75.81 92 ARG A N 1
ATOM 664 C CA . ARG A 1 92 ? -22.179 3.594 9.228 1.00 75.81 92 ARG A CA 1
ATOM 665 C C . ARG A 1 92 ? -21.850 2.447 10.193 1.00 75.81 92 ARG A C 1
ATOM 667 O O . ARG A 1 92 ? -21.660 2.689 11.375 1.00 75.81 92 ARG A O 1
ATOM 674 N N . ARG A 1 93 ? -21.888 1.201 9.716 1.00 71.75 93 ARG A N 1
ATOM 675 C CA . ARG A 1 93 ? -21.730 -0.019 10.533 1.00 71.75 93 ARG A CA 1
ATOM 676 C C . ARG A 1 93 ? -20.394 -0.729 10.339 1.00 71.75 93 ARG A C 1
ATOM 678 O O . ARG A 1 93 ? -20.132 -1.687 11.047 1.00 71.75 93 ARG A O 1
ATOM 685 N N . ALA A 1 94 ? -19.604 -0.333 9.346 1.00 77.62 94 ALA A N 1
ATOM 686 C CA . ALA A 1 94 ? -18.351 -1.014 9.064 1.00 77.62 94 ALA A CA 1
ATOM 687 C C . ALA A 1 94 ? -17.284 -0.553 10.058 1.00 77.62 94 ALA A C 1
ATOM 689 O O . ALA A 1 94 ? -16.864 0.603 10.012 1.00 77.62 94 ALA A O 1
ATOM 690 N N . GLY A 1 95 ? -16.875 -1.451 10.952 1.00 84.19 95 GLY A N 1
ATOM 691 C CA . GLY A 1 95 ? -15.753 -1.239 11.848 1.00 84.19 95 GLY A CA 1
ATOM 692 C C . GLY A 1 95 ? -14.415 -1.538 11.175 1.00 84.19 95 GLY A C 1
ATOM 693 O O . GLY A 1 95 ? -14.328 -1.975 10.020 1.00 84.19 95 GLY A O 1
ATOM 694 N N . GLU A 1 96 ? -13.338 -1.308 11.924 1.00 86.69 96 GLU A N 1
ATOM 695 C CA . GLU A 1 96 ? -11.967 -1.540 11.465 1.00 86.69 96 GLU A CA 1
ATOM 696 C C . GLU A 1 96 ? -11.730 -3.011 11.079 1.00 86.69 96 GLU A C 1
ATOM 698 O O . GLU A 1 96 ? -11.046 -3.289 10.090 1.00 86.69 96 GLU A O 1
ATOM 703 N N . LYS A 1 97 ? -12.338 -3.969 11.798 1.00 87.44 97 LYS A N 1
ATOM 704 C CA . LYS A 1 97 ? -12.141 -5.400 11.517 1.00 87.44 97 LYS A CA 1
ATOM 705 C C . LYS A 1 97 ? -12.839 -5.803 10.223 1.00 87.44 97 LYS A C 1
ATOM 707 O O . LYS A 1 97 ? -12.237 -6.523 9.425 1.00 87.44 97 LYS A O 1
ATOM 712 N N . ALA A 1 98 ? -14.060 -5.316 9.973 1.00 88.81 98 ALA A N 1
ATOM 713 C CA . ALA A 1 98 ? -14.735 -5.545 8.695 1.00 88.81 98 ALA A CA 1
ATOM 714 C C . ALA A 1 98 ? -13.961 -4.926 7.523 1.00 88.81 98 ALA A C 1
ATOM 716 O O . ALA A 1 98 ? -13.836 -5.568 6.481 1.00 88.81 98 ALA A O 1
ATOM 717 N N . ALA A 1 99 ? -13.397 -3.726 7.692 1.00 90.12 99 ALA A N 1
ATOM 718 C CA . ALA A 1 99 ? -12.578 -3.080 6.667 1.00 90.12 99 ALA A CA 1
ATOM 719 C C . ALA A 1 99 ? -11.294 -3.873 6.354 1.00 90.12 99 ALA A C 1
ATOM 721 O O . ALA A 1 99 ? -10.984 -4.109 5.184 1.00 90.12 99 ALA A O 1
ATOM 722 N N . LEU A 1 100 ? -10.574 -4.349 7.376 1.00 90.88 100 LEU A N 1
ATOM 723 C CA . LEU A 1 100 ? -9.384 -5.191 7.196 1.00 90.88 100 LEU A CA 1
ATOM 724 C C . LEU A 1 100 ? -9.719 -6.524 6.515 1.00 90.88 100 LEU A C 1
ATOM 726 O O . LEU A 1 100 ? -9.049 -6.913 5.555 1.00 90.88 100 LEU A O 1
ATOM 730 N N . ALA A 1 101 ? -10.776 -7.205 6.968 1.00 90.94 101 ALA A N 1
ATOM 731 C CA . ALA A 1 101 ? -11.234 -8.454 6.363 1.00 90.94 101 ALA A CA 1
ATOM 732 C C . ALA A 1 101 ? -11.630 -8.256 4.890 1.00 90.94 101 ALA A C 1
ATOM 734 O O . ALA A 1 101 ? -11.252 -9.059 4.035 1.00 90.94 101 ALA A O 1
ATOM 735 N N . ALA A 1 102 ? -12.321 -7.154 4.583 1.00 92.62 102 ALA A N 1
ATOM 736 C CA . ALA A 1 102 ? -12.686 -6.768 3.226 1.00 92.62 102 ALA A CA 1
ATOM 737 C C . ALA A 1 102 ? -11.462 -6.538 2.332 1.00 92.62 102 ALA A C 1
ATOM 739 O O . ALA A 1 102 ? -11.428 -7.052 1.216 1.00 92.62 102 ALA A O 1
ATOM 740 N N . MET A 1 103 ? -10.440 -5.811 2.809 1.00 92.12 103 MET A N 1
ATOM 741 C CA . MET A 1 103 ? -9.208 -5.594 2.035 1.00 92.12 103 MET A CA 1
ATOM 742 C C . MET A 1 103 ? -8.520 -6.913 1.689 1.00 92.12 103 MET A C 1
ATOM 744 O O . MET A 1 103 ? -8.118 -7.109 0.542 1.00 92.12 103 MET A O 1
ATOM 748 N N . ILE A 1 104 ? -8.391 -7.819 2.664 1.00 93.50 104 ILE A N 1
ATOM 749 C CA . ILE A 1 104 ? -7.732 -9.116 2.468 1.00 93.50 104 ILE A CA 1
ATOM 750 C C . ILE A 1 104 ? -8.537 -9.973 1.484 1.00 93.50 104 ILE A C 1
ATOM 752 O O . ILE A 1 104 ? -7.971 -10.501 0.526 1.00 93.50 104 ILE A O 1
ATOM 756 N N . ALA A 1 105 ? -9.855 -10.076 1.674 1.00 92.69 105 ALA A N 1
ATOM 757 C CA . ALA A 1 105 ? -10.734 -10.853 0.803 1.00 92.69 105 ALA A CA 1
ATOM 758 C C . ALA A 1 105 ? -10.792 -10.286 -0.626 1.00 92.69 105 ALA A C 1
ATOM 760 O O . ALA A 1 105 ? -10.715 -11.039 -1.599 1.00 92.69 105 ALA A O 1
ATOM 761 N N . GLY A 1 106 ? -10.872 -8.962 -0.768 1.00 92.38 106 GLY A N 1
ATOM 762 C CA . GLY A 1 106 ? -10.844 -8.269 -2.053 1.00 92.38 106 GLY A CA 1
ATOM 763 C C . GLY A 1 106 ? -9.530 -8.478 -2.800 1.00 92.38 106 GLY A C 1
ATOM 764 O O . GLY A 1 106 ? -9.539 -8.828 -3.980 1.00 92.38 106 GLY A O 1
ATOM 765 N N . LEU A 1 107 ? -8.395 -8.360 -2.102 1.00 91.94 107 LEU A N 1
ATOM 766 C CA . LEU A 1 107 ? -7.079 -8.620 -2.685 1.00 91.94 107 LEU A CA 1
ATOM 767 C C . LEU A 1 107 ? -6.922 -10.090 -3.102 1.00 91.94 107 LEU A C 1
ATOM 769 O O . LEU A 1 107 ? -6.467 -10.360 -4.211 1.00 91.94 107 LEU A O 1
ATOM 773 N N . ALA A 1 108 ? -7.345 -11.039 -2.261 1.00 93.00 108 ALA A N 1
ATOM 774 C CA . ALA A 1 108 ? -7.319 -12.465 -2.586 1.00 93.00 108 ALA A CA 1
ATOM 775 C C . ALA A 1 108 ? -8.190 -12.790 -3.811 1.00 93.00 108 ALA A C 1
ATOM 777 O O . ALA A 1 108 ? -7.756 -13.513 -4.709 1.00 93.00 108 ALA A O 1
ATOM 778 N N . THR A 1 109 ? -9.383 -12.193 -3.895 1.00 91.25 109 THR A N 1
ATOM 779 C CA . THR A 1 109 ? -10.274 -12.319 -5.058 1.00 91.25 109 THR A CA 1
ATOM 780 C C . THR A 1 109 ? -9.605 -11.775 -6.317 1.00 91.25 109 THR A C 1
ATOM 782 O O . THR A 1 109 ? -9.628 -12.423 -7.359 1.00 91.25 109 THR A O 1
ATOM 785 N N . MET A 1 110 ? -8.945 -10.619 -6.229 1.00 92.50 110 MET A N 1
ATOM 786 C CA . MET A 1 110 ? -8.227 -10.038 -7.362 1.00 92.50 110 MET A CA 1
ATOM 787 C C . MET A 1 110 ? -7.035 -10.881 -7.818 1.00 92.50 110 MET A C 1
ATOM 789 O O . MET A 1 110 ? -6.807 -11.008 -9.021 1.00 92.50 110 MET A O 1
ATOM 793 N N . LEU A 1 111 ? -6.295 -11.489 -6.888 1.00 90.50 111 LEU A N 1
ATOM 794 C CA . LEU A 1 111 ? -5.225 -12.430 -7.223 1.00 90.50 111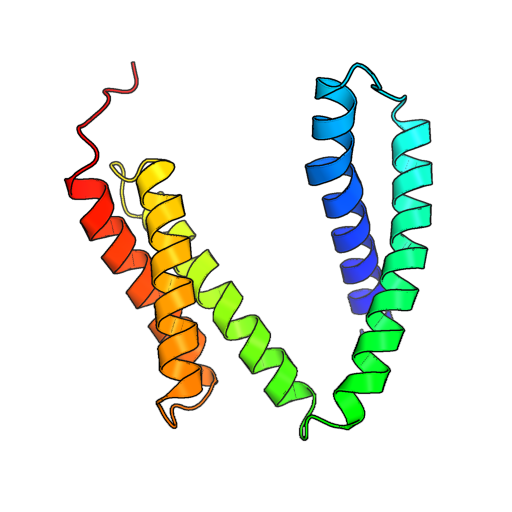 LEU A CA 1
ATOM 795 C C . LEU A 1 111 ? -5.776 -13.667 -7.940 1.00 90.50 111 LEU A C 1
ATOM 797 O O . LEU A 1 111 ? -5.199 -14.095 -8.939 1.00 90.50 111 LEU A O 1
ATOM 801 N N . TYR A 1 112 ? -6.916 -14.193 -7.485 1.00 91.31 112 TYR A N 1
ATOM 802 C CA . TYR A 1 112 ? -7.603 -15.298 -8.150 1.00 91.31 112 TYR A CA 1
ATOM 803 C C . TYR A 1 112 ? -8.043 -14.917 -9.571 1.00 91.31 112 TYR A C 1
ATOM 805 O O . TYR A 1 112 ? -7.705 -15.606 -10.531 1.00 91.31 112 TYR A O 1
ATOM 813 N N . VAL A 1 113 ? -8.722 -13.779 -9.732 1.00 89.81 113 VAL A N 1
ATOM 814 C CA . VAL A 1 113 ? -9.164 -13.276 -11.042 1.00 89.81 113 VAL A CA 1
ATOM 815 C C . VAL A 1 113 ? -7.976 -13.116 -11.989 1.00 89.81 113 VAL A C 1
ATOM 817 O O . VAL A 1 113 ? -8.016 -13.618 -13.110 1.00 89.81 113 VAL A O 1
ATOM 820 N N . LYS A 1 114 ? -6.884 -12.501 -11.528 1.00 87.31 114 LYS A N 1
ATOM 821 C CA . LYS A 1 114 ? -5.679 -12.298 -12.340 1.00 87.31 114 LYS A CA 1
ATOM 822 C C . LYS A 1 114 ? -5.014 -13.610 -12.778 1.00 87.31 114 LYS A C 1
ATOM 824 O O . LYS A 1 114 ? -4.396 -13.637 -13.837 1.00 87.31 114 LYS A O 1
ATOM 829 N N . GLN A 1 115 ? -5.082 -14.665 -11.964 1.00 88.19 115 GLN A N 1
ATOM 830 C CA . GLN A 1 115 ? -4.407 -15.938 -12.243 1.00 88.19 115 GLN A CA 1
ATOM 831 C C . GLN A 1 115 ? -5.251 -16.892 -13.099 1.00 88.19 115 GLN A C 1
ATOM 833 O O . GLN A 1 115 ? -4.695 -17.632 -13.908 1.00 88.19 115 GLN A O 1
ATOM 838 N N . PHE A 1 116 ? -6.572 -16.897 -12.909 1.00 88.12 116 PHE A N 1
ATOM 839 C CA . PHE A 1 116 ? -7.465 -17.908 -13.486 1.00 88.12 116 PHE A CA 1
ATOM 840 C C . PHE A 1 116 ? -8.394 -17.375 -14.582 1.00 88.12 116 PHE A C 1
ATOM 842 O O . PHE A 1 116 ? -9.101 -18.163 -15.205 1.00 88.12 116 PHE A O 1
ATOM 849 N N . THR A 1 117 ? -8.411 -16.064 -14.840 1.00 87.38 117 THR A N 1
ATOM 850 C CA . THR A 1 117 ? -9.293 -15.466 -15.852 1.00 87.38 117 THR A CA 1
ATOM 851 C C . THR A 1 117 ? -8.520 -14.599 -16.842 1.00 87.38 117 THR A C 1
ATOM 853 O O . THR A 1 117 ? -7.498 -14.007 -16.509 1.00 87.38 117 THR A O 1
ATOM 856 N N . SER A 1 118 ? -9.033 -14.496 -18.068 1.00 83.50 118 SER A N 1
ATOM 857 C CA . SER A 1 118 ? -8.494 -13.655 -19.145 1.00 83.50 118 SER A CA 1
ATOM 858 C C . SER A 1 118 ? -9.150 -12.266 -19.197 1.00 83.50 118 SER A C 1
ATOM 860 O O . SER A 1 118 ? -9.310 -11.678 -20.267 1.00 83.50 118 SER A O 1
ATOM 862 N N . ILE A 1 119 ? -9.573 -11.740 -18.044 1.00 87.31 119 ILE A N 1
ATOM 863 C CA . ILE A 1 119 ? -10.238 -10.437 -17.958 1.00 87.31 119 ILE A CA 1
ATOM 864 C C . ILE A 1 119 ? -9.221 -9.315 -18.204 1.00 87.31 119 ILE A C 1
ATOM 866 O O . ILE A 1 119 ? -8.129 -9.309 -17.640 1.00 87.31 119 ILE A O 1
ATOM 870 N N . ALA A 1 120 ? -9.597 -8.333 -19.028 1.00 87.25 120 ALA A N 1
ATOM 871 C CA . ALA A 1 120 ? -8.763 -7.163 -19.278 1.00 87.25 120 ALA A CA 1
ATOM 872 C C . ALA A 1 120 ? -8.547 -6.347 -17.993 1.00 87.25 120 ALA A C 1
ATOM 874 O O . ALA A 1 120 ? -9.479 -6.119 -17.218 1.00 87.25 120 ALA A O 1
ATOM 875 N N . TRP A 1 121 ? -7.327 -5.842 -17.802 1.00 84.88 121 TRP A N 1
ATOM 876 C CA . TRP A 1 121 ? -6.917 -5.140 -16.581 1.00 84.88 121 TRP A CA 1
ATOM 877 C C . TRP A 1 121 ? -7.783 -3.915 -16.239 1.00 84.88 121 TRP A C 1
ATOM 879 O O . TRP A 1 121 ? -7.876 -3.534 -15.076 1.00 84.88 121 TRP A O 1
ATOM 889 N N . THR A 1 122 ? -8.461 -3.315 -17.221 1.00 89.25 122 THR A N 1
ATOM 890 C CA . THR A 1 122 ? -9.378 -2.180 -17.022 1.00 89.25 122 THR A CA 1
ATOM 891 C C . THR A 1 122 ? -10.559 -2.519 -16.109 1.00 89.25 122 THR A C 1
ATOM 893 O O . THR A 1 122 ? -11.070 -1.645 -15.411 1.00 89.25 122 THR A O 1
ATOM 896 N N . TRP A 1 123 ? -10.960 -3.790 -16.049 1.00 92.06 123 TRP A N 1
ATOM 897 C CA . TRP A 1 123 ? -12.034 -4.266 -15.175 1.00 92.06 123 TRP A CA 1
ATOM 898 C C . TRP A 1 123 ? -11.565 -4.574 -13.752 1.00 92.06 123 TRP A C 1
ATOM 900 O O . TRP A 1 123 ? -12.394 -4.732 -12.858 1.00 92.06 123 TRP A O 1
ATOM 910 N N . TYR A 1 124 ? -10.253 -4.624 -13.505 1.00 91.75 124 TYR A N 1
ATOM 911 C CA . TYR A 1 124 ? -9.703 -4.989 -12.198 1.00 91.75 124 TYR A CA 1
ATOM 912 C C . TYR A 1 124 ? -10.100 -4.009 -11.100 1.00 91.75 124 TYR A C 1
ATOM 914 O O . TYR A 1 124 ? -10.406 -4.436 -9.990 1.00 91.75 124 TYR A O 1
ATOM 922 N N . VAL A 1 125 ? -10.171 -2.712 -11.411 1.00 93.06 125 VAL A N 1
ATOM 923 C CA . VAL A 1 125 ? -10.636 -1.708 -10.445 1.00 93.06 125 VAL A CA 1
ATOM 924 C C . VAL A 1 125 ? -12.090 -1.969 -10.065 1.00 93.06 125 VAL A C 1
ATOM 926 O O . VAL A 1 125 ? -12.407 -1.990 -8.878 1.00 93.06 125 VAL A O 1
ATOM 929 N N . LEU A 1 126 ? -12.968 -2.208 -11.043 1.00 93.69 126 LEU A N 1
ATOM 930 C CA . LEU A 1 126 ? -14.390 -2.436 -10.788 1.00 93.69 126 LEU A CA 1
ATOM 931 C C . LEU A 1 126 ? -14.613 -3.721 -9.982 1.00 93.69 126 LEU A C 1
ATOM 933 O O . LEU A 1 126 ? -15.319 -3.697 -8.976 1.00 93.69 126 LEU A O 1
ATOM 937 N N . ILE A 1 127 ? -13.976 -4.820 -10.394 1.00 92.88 127 ILE A N 1
ATOM 938 C CA . ILE A 1 127 ? -14.090 -6.120 -9.724 1.00 92.88 127 ILE A CA 1
ATOM 939 C C . ILE A 1 127 ? -13.523 -6.035 -8.307 1.00 92.88 127 ILE A C 1
ATOM 941 O O . ILE A 1 127 ? -14.191 -6.448 -7.364 1.00 92.88 127 ILE A O 1
ATOM 945 N N . GLY A 1 128 ? -12.333 -5.454 -8.138 1.00 93.62 128 GLY A N 1
ATOM 946 C CA . GLY A 1 128 ? -11.696 -5.297 -6.832 1.00 93.62 128 GLY A CA 1
ATOM 947 C C . GLY A 1 128 ? -12.514 -4.418 -5.890 1.00 93.62 128 GLY A C 1
ATOM 948 O O . GLY A 1 128 ? -12.699 -4.771 -4.725 1.00 93.62 128 GLY A O 1
ATOM 949 N N . THR A 1 129 ? -13.079 -3.324 -6.408 1.00 95.19 129 THR A N 1
ATOM 950 C CA . THR A 1 129 ? -13.964 -2.428 -5.649 1.00 95.19 129 THR A CA 1
ATOM 951 C C . THR A 1 129 ? -15.227 -3.153 -5.207 1.00 95.19 129 THR A C 1
ATOM 953 O O . THR A 1 129 ? -15.561 -3.120 -4.025 1.00 95.19 129 THR A O 1
ATOM 956 N N . ALA A 1 130 ? -15.908 -3.842 -6.127 1.00 94.75 130 ALA A N 1
ATOM 957 C CA . ALA A 1 130 ? -17.125 -4.588 -5.829 1.00 94.75 130 ALA A CA 1
ATOM 958 C C . ALA A 1 130 ? -16.857 -5.715 -4.822 1.00 94.75 130 ALA A C 1
ATOM 960 O O . ALA A 1 130 ? -17.540 -5.801 -3.805 1.00 94.75 130 ALA A O 1
ATOM 961 N N . ALA A 1 131 ? -15.833 -6.538 -5.062 1.00 94.19 131 ALA A N 1
ATOM 962 C CA . ALA A 1 131 ? -15.456 -7.632 -4.173 1.00 94.19 131 ALA A CA 1
ATOM 963 C C . ALA A 1 131 ? -15.164 -7.123 -2.757 1.00 94.19 131 ALA A C 1
ATOM 965 O O . ALA A 1 131 ? -15.720 -7.635 -1.787 1.00 94.19 131 ALA A O 1
ATOM 966 N N . THR A 1 132 ? -14.354 -6.073 -2.633 1.00 94.38 132 THR A N 1
ATOM 967 C CA . THR A 1 132 ? -14.014 -5.471 -1.338 1.00 94.38 132 THR A CA 1
ATOM 968 C C . THR A 1 132 ? -15.238 -4.853 -0.658 1.00 94.38 132 THR A C 1
ATOM 970 O O . THR A 1 132 ? -15.496 -5.109 0.514 1.00 94.38 132 THR A O 1
ATOM 973 N N . PHE A 1 133 ? -16.054 -4.087 -1.384 1.00 94.00 133 PHE A N 1
ATOM 974 C CA . 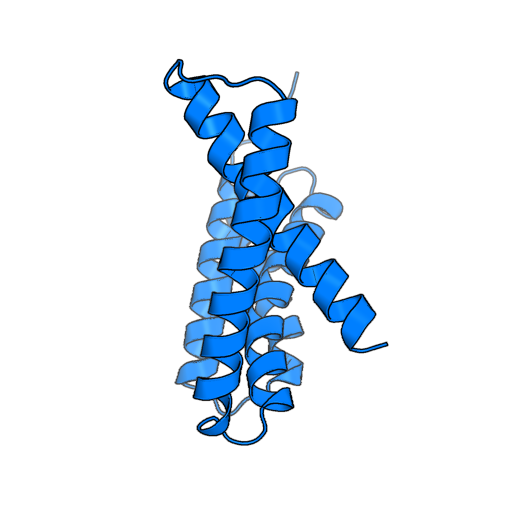PHE A 1 133 ? -17.247 -3.459 -0.819 1.00 94.00 133 PHE A CA 1
ATOM 975 C C . PHE A 1 133 ? -18.269 -4.493 -0.326 1.00 94.00 133 PHE A C 1
ATOM 977 O O . PHE A 1 133 ? -18.758 -4.393 0.798 1.00 94.00 133 PHE A O 1
ATOM 984 N N . PHE A 1 134 ? -18.577 -5.517 -1.129 1.00 93.75 134 PHE A N 1
ATOM 985 C CA . PHE A 1 134 ? -19.566 -6.533 -0.760 1.00 93.75 134 PHE A CA 1
ATOM 986 C C . PHE A 1 134 ? -19.074 -7.456 0.355 1.00 93.75 134 PHE A C 1
ATOM 988 O O . PHE A 1 134 ? -19.859 -7.791 1.244 1.00 93.75 134 PHE A O 1
ATOM 995 N N . THR A 1 135 ? -17.793 -7.837 0.352 1.00 92.62 135 THR A N 1
ATOM 996 C CA . THR A 1 135 ? -17.210 -8.619 1.457 1.00 92.62 135 THR A CA 1
ATOM 997 C C . THR A 1 135 ? -17.193 -7.818 2.754 1.00 92.62 135 THR A C 1
ATOM 999 O O . THR A 1 135 ? -17.562 -8.356 3.793 1.00 92.62 135 THR A O 1
ATOM 1002 N N . GLY A 1 136 ? -16.888 -6.519 2.701 1.00 91.44 136 GLY A N 1
ATOM 1003 C CA . GLY A 1 136 ? -16.984 -5.631 3.859 1.00 91.44 136 GLY A CA 1
ATOM 1004 C C . GLY A 1 136 ? -18.414 -5.406 4.341 1.00 91.44 136 GLY A C 1
ATOM 1005 O O . GLY A 1 136 ? -18.678 -5.415 5.542 1.00 91.44 136 GLY A O 1
ATOM 1006 N N . LEU A 1 137 ? -19.378 -5.287 3.426 1.00 90.75 137 LEU A N 1
ATOM 1007 C CA . LEU A 1 137 ? -20.793 -5.201 3.781 1.00 90.75 137 LEU A CA 1
ATOM 1008 C C . LEU A 1 137 ? -21.292 -6.502 4.425 1.00 90.75 137 LEU A C 1
ATOM 1010 O O . LEU A 1 137 ? -22.107 -6.464 5.340 1.00 90.75 137 LEU A O 1
ATOM 1014 N N . ALA A 1 138 ? -20.817 -7.660 3.965 1.00 90.56 138 ALA A N 1
ATOM 1015 C CA . ALA A 1 138 ? -21.102 -8.939 4.603 1.00 90.56 138 ALA A CA 1
ATOM 1016 C C . ALA A 1 138 ? -20.451 -9.034 5.992 1.00 90.56 138 ALA A C 1
ATOM 1018 O O . ALA A 1 138 ? -21.148 -9.343 6.953 1.00 90.56 138 ALA A O 1
ATOM 1019 N N . ALA A 1 139 ? -19.163 -8.702 6.114 1.00 88.44 139 ALA A N 1
ATOM 1020 C CA . ALA A 1 139 ? -18.420 -8.741 7.374 1.00 88.44 139 ALA A CA 1
ATOM 1021 C C . ALA A 1 139 ? -19.008 -7.788 8.430 1.00 88.44 139 ALA A C 1
ATOM 1023 O O . ALA A 1 139 ? -19.201 -8.181 9.575 1.00 88.44 139 ALA A O 1
ATOM 1024 N N . SER A 1 140 ? -19.398 -6.576 8.028 1.00 87.50 140 SER A N 1
ATOM 1025 C CA . SER A 1 140 ? -20.024 -5.579 8.913 1.00 87.50 140 SER A CA 1
ATOM 1026 C C . SER A 1 140 ? -21.414 -5.968 9.426 1.00 87.50 140 SER A C 1
ATOM 1028 O O . SER A 1 140 ? -21.926 -5.326 10.337 1.00 87.50 140 SER A O 1
ATOM 1030 N N . ARG A 1 141 ? -22.056 -7.012 8.877 1.00 84.00 141 ARG A N 1
ATOM 1031 C CA . ARG A 1 141 ? -23.282 -7.570 9.478 1.00 84.00 141 ARG A CA 1
ATOM 1032 C C . ARG A 1 141 ? -22.999 -8.421 10.715 1.00 84.00 141 ARG A C 1
ATOM 1034 O O . ARG A 1 141 ? -23.918 -8.616 11.501 1.00 84.00 141 ARG A O 1
ATOM 1041 N N . PHE A 1 142 ? -21.775 -8.931 10.851 1.00 80.25 142 PHE A N 1
ATOM 1042 C CA . PHE A 1 142 ? -21.333 -9.755 11.979 1.00 80.25 142 PHE A CA 1
ATOM 1043 C C . PHE A 1 142 ? -20.572 -8.954 13.037 1.00 80.25 142 PHE A C 1
ATOM 1045 O O . PHE A 1 142 ? -20.386 -9.441 14.147 1.00 80.25 142 PHE A O 1
ATOM 1052 N N . GLU A 1 143 ? -20.129 -7.738 12.711 1.00 76.75 143 GLU A N 1
ATOM 1053 C CA . GLU A 1 143 ? -19.726 -6.768 13.726 1.00 76.75 143 GLU A CA 1
ATOM 1054 C C . GLU A 1 143 ? -20.995 -6.306 14.448 1.00 76.75 143 GLU A C 1
ATOM 1056 O O . GLU A 1 143 ? -21.801 -5.536 13.915 1.00 76.75 143 GLU A O 1
ATOM 1061 N N . ASP A 1 144 ? -21.201 -6.842 15.653 1.00 58.00 144 ASP A N 1
ATOM 1062 C CA . ASP A 1 144 ? -22.203 -6.325 16.573 1.00 58.00 144 ASP A CA 1
ATOM 1063 C C . ASP A 1 144 ? -22.011 -4.815 16.706 1.00 58.00 144 ASP A C 1
ATOM 1065 O O . ASP A 1 144 ? -20.885 -4.317 16.741 1.00 58.00 144 ASP A O 1
ATOM 1069 N N . LYS A 1 145 ? -23.130 -4.082 16.745 1.00 54.19 145 LYS A N 1
ATOM 1070 C CA . LYS A 1 145 ? -23.138 -2.642 17.007 1.00 54.19 145 LYS A CA 1
ATOM 1071 C C . LYS A 1 145 ? -22.396 -2.395 18.321 1.00 54.19 145 LYS A C 1
ATOM 1073 O O . LYS A 1 145 ? -23.030 -2.440 19.370 1.00 54.19 145 LYS A O 1
ATOM 1078 N N . GLU A 1 146 ? -21.107 -2.085 18.289 1.00 52.78 146 GLU A N 1
ATOM 1079 C CA . GLU A 1 146 ? -20.533 -1.333 19.391 1.00 52.78 146 GLU A CA 1
ATOM 1080 C C . GLU A 1 146 ? -21.135 0.072 19.288 1.00 52.78 146 GLU A C 1
ATOM 1082 O O . GLU A 1 146 ? -20.958 0.758 18.274 1.00 52.78 146 GLU A O 1
ATOM 1087 N N . PRO A 1 147 ? -21.957 0.484 20.268 1.00 43.97 147 PRO A N 1
ATOM 1088 C CA . PRO A 1 147 ? -22.473 1.832 20.289 1.00 43.97 147 PRO A CA 1
ATOM 1089 C C . PRO A 1 147 ? -21.279 2.725 20.610 1.00 43.97 147 PRO A C 1
ATOM 1091 O O . PRO A 1 147 ? -20.775 2.709 21.730 1.00 43.97 147 PRO A O 1
ATOM 1094 N N . HIS A 1 148 ? -20.796 3.481 19.626 1.00 50.78 148 HIS A N 1
ATOM 1095 C CA . HIS A 1 148 ? -19.910 4.599 19.918 1.00 50.78 148 HIS A CA 1
ATOM 1096 C C . HIS A 1 148 ? -20.706 5.608 20.758 1.00 50.78 148 HIS A C 1
ATOM 1098 O O . HIS A 1 148 ? -21.594 6.292 20.242 1.00 50.78 148 HIS A O 1
ATOM 1104 N N . ALA A 1 149 ? -20.443 5.565 22.066 1.00 35.97 149 ALA A N 1
ATOM 1105 C CA . ALA A 1 149 ? -20.755 6.591 23.050 1.00 35.97 149 ALA A CA 1
ATOM 1106 C C . ALA A 1 149 ? -19.963 7.875 22.768 1.00 35.97 149 ALA A C 1
ATOM 1108 O O . ALA A 1 149 ? -18.848 7.767 22.204 1.00 35.97 149 ALA A O 1
#

pLDDT: mean 88.29, std 9.38, range [35.97, 96.69]

Secondary structure (DSSP, 8-state):
-HHHHHHHHHHHHHHIIIIIIIHHHHHHTT----HHHHHHHHHHHHHHHHHHHHHHHHHGGGSSSHHHHHHHHHHHHHHHHHHHHHHHHH-TT--HHHHHHHHHHHHHHHHHHHHH----GGGHHHHHHHHHHHHHHHHTTTS------